Protein AF-A0A7G5GNB7-F1 (afdb_monomer)

Solvent-accessible surface area (backbone atoms only — not comparable to full-atom values): 7781 Å² total; per-residue (Å²): 138,50,74,68,58,51,49,54,51,51,52,57,51,34,59,68,69,65,61,59,78,88,62,59,62,40,74,75,47,74,80,35,82,58,42,38,18,40,43,72,51,97,87,60,39,37,33,48,35,26,25,42,90,90,37,79,78,44,77,47,75,43,75,50,64,67,60,56,50,48,56,53,48,50,57,40,29,46,55,52,13,51,52,51,27,67,78,64,63,56,88,58,42,38,63,60,61,53,22,51,56,44,24,29,50,50,35,34,66,67,36,58,67,52,16,55,52,46,48,53,54,53,50,57,48,36,75,79,54,59,84,64,55,61,79,80,84,125

Organism: NCBI:txid2710596

pLDDT: mean 96.12, std 8.52, range [42.66, 98.88]

Structure (mmCIF, N/CA/C/O backbone):
data_AF-A0A7G5GNB7-F1
#
_entry.id   AF-A0A7G5GNB7-F1
#
loop_
_atom_site.group_PDB
_atom_site.id
_atom_site.type_symbol
_atom_site.label_atom_id
_atom_site.label_alt_id
_atom_site.label_comp_id
_atom_site.label_asym_id
_atom_site.label_entity_id
_atom_site.label_seq_id
_atom_site.pdbx_PDB_ins_code
_atom_site.Cartn_x
_atom_site.Cartn_y
_atom_site.Cartn_z
_atom_site.occupancy
_atom_site.B_iso_or_equiv
_atom_site.auth_seq_id
_atom_site.auth_comp_id
_atom_site.auth_asym_id
_atom_site.auth_atom_id
_atom_site.pdbx_PDB_model_num
ATOM 1 N N . MET A 1 1 ? -17.192 6.214 12.623 1.00 84.94 1 MET A N 1
ATOM 2 C CA . MET A 1 1 ? -16.584 5.230 11.701 1.00 84.94 1 MET A CA 1
ATOM 3 C C . MET A 1 1 ? -16.467 3.898 12.430 1.00 84.94 1 MET A C 1
ATOM 5 O O . MET A 1 1 ? -16.322 3.924 13.645 1.00 84.94 1 MET A O 1
ATOM 9 N N . THR A 1 2 ? -16.545 2.763 11.737 1.00 95.25 2 THR A N 1
ATOM 10 C CA . THR A 1 2 ? -16.317 1.422 12.314 1.00 95.25 2 THR A CA 1
ATOM 11 C C . THR A 1 2 ? -15.349 0.641 11.426 1.00 95.25 2 THR A C 1
ATOM 13 O O . THR A 1 2 ? -15.218 0.970 10.249 1.00 95.25 2 THR A O 1
ATOM 16 N N . LEU A 1 3 ? -14.711 -0.417 11.945 1.00 95.94 3 LEU A N 1
ATOM 17 C CA . LEU A 1 3 ? -13.878 -1.306 11.118 1.00 95.94 3 LEU A CA 1
ATOM 18 C C . LEU A 1 3 ? -14.663 -1.907 9.940 1.00 95.94 3 LEU A C 1
ATOM 20 O O . LEU A 1 3 ? -14.121 -2.042 8.850 1.00 95.94 3 LEU A O 1
ATOM 24 N N . SER A 1 4 ? -15.955 -2.200 10.129 1.00 97.19 4 SER A N 1
ATOM 25 C CA . SER A 1 4 ? -16.824 -2.681 9.047 1.00 97.19 4 SER A CA 1
ATOM 26 C C . SER A 1 4 ? -17.017 -1.639 7.944 1.00 97.19 4 SER A C 1
ATOM 28 O O . SER A 1 4 ? -16.990 -1.997 6.773 1.00 97.19 4 SER A O 1
ATOM 30 N N . ALA A 1 5 ? -17.191 -0.363 8.303 1.00 96.75 5 ALA A N 1
ATOM 31 C CA . ALA A 1 5 ? -17.335 0.713 7.321 1.00 96.75 5 ALA A CA 1
ATOM 32 C C . ALA A 1 5 ? -16.029 0.952 6.544 1.00 96.75 5 ALA A C 1
ATOM 34 O O . ALA A 1 5 ? -16.056 1.158 5.335 1.00 96.75 5 ALA A O 1
ATOM 35 N N . ILE A 1 6 ? -14.879 0.862 7.224 1.00 97.19 6 ILE A N 1
ATOM 36 C CA . ILE A 1 6 ? -13.558 0.938 6.580 1.00 97.19 6 ILE A CA 1
ATOM 37 C C . ILE A 1 6 ? -13.390 -0.220 5.591 1.00 97.19 6 ILE A C 1
ATOM 39 O O . ILE A 1 6 ? -12.985 -0.002 4.452 1.00 97.19 6 ILE A O 1
ATOM 43 N N . LYS A 1 7 ? -13.748 -1.442 6.005 1.00 98.19 7 LYS A N 1
ATOM 44 C CA . LYS A 1 7 ? -13.701 -2.629 5.148 1.00 98.19 7 LYS A CA 1
ATOM 45 C C . LYS A 1 7 ? -14.530 -2.451 3.873 1.00 98.19 7 LYS A C 1
ATOM 47 O O . LYS A 1 7 ? -14.011 -2.680 2.788 1.00 98.19 7 LYS A O 1
ATOM 52 N N . GLU A 1 8 ? -15.782 -2.017 3.996 1.00 98.19 8 GLU A N 1
ATOM 53 C CA . GLU A 1 8 ? -16.679 -1.810 2.850 1.00 98.19 8 GLU A CA 1
ATOM 54 C C . GLU A 1 8 ? -16.118 -0.776 1.859 1.00 98.19 8 GLU A C 1
ATOM 56 O O . GLU A 1 8 ? -16.179 -0.956 0.639 1.00 98.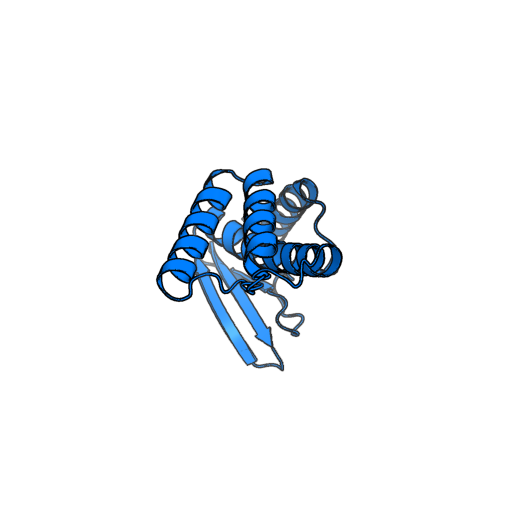19 8 GLU A O 1
ATOM 61 N N . GLN A 1 9 ? -15.496 0.285 2.376 1.00 98.06 9 GLN A N 1
ATOM 62 C CA . GLN A 1 9 ? -14.844 1.289 1.545 1.00 98.06 9 GLN A CA 1
ATOM 63 C C . GLN A 1 9 ? -13.611 0.734 0.821 1.00 98.06 9 GLN A C 1
ATOM 65 O O . GLN A 1 9 ? -13.439 0.984 -0.372 1.00 98.06 9 GLN A O 1
ATOM 70 N N . ILE A 1 10 ? -12.775 -0.049 1.506 1.00 98.50 10 ILE A N 1
ATOM 71 C CA . ILE A 1 10 ? -11.616 -0.715 0.897 1.00 98.50 10 ILE A CA 1
ATOM 72 C C . ILE A 1 10 ? -12.066 -1.709 -0.180 1.00 98.50 10 ILE A C 1
ATOM 74 O O . ILE A 1 10 ? -11.479 -1.754 -1.258 1.00 98.50 10 ILE A O 1
ATOM 78 N N . GLU A 1 11 ? -13.120 -2.486 0.060 1.00 98.31 11 GLU A N 1
ATOM 79 C CA . GLU A 1 11 ? -13.661 -3.418 -0.936 1.00 98.31 11 GLU A CA 1
ATOM 80 C C . GLU A 1 11 ? -14.201 -2.670 -2.164 1.00 98.31 11 GLU A C 1
ATOM 82 O O . GLU A 1 11 ? -13.886 -3.044 -3.295 1.00 98.31 11 GLU A O 1
ATOM 87 N N . THR A 1 12 ? -14.913 -1.557 -1.951 1.00 98.50 12 THR A N 1
ATOM 88 C CA . THR A 1 12 ? -15.420 -0.690 -3.028 1.00 98.50 12 THR A CA 1
ATOM 89 C C . THR A 1 12 ? -14.289 -0.156 -3.906 1.00 98.50 12 THR A C 1
ATOM 91 O O . THR A 1 12 ? -14.332 -0.297 -5.129 1.00 98.50 12 THR A O 1
ATOM 94 N N . LEU A 1 13 ? -13.252 0.426 -3.298 1.00 98.69 13 LEU A N 1
ATOM 95 C CA . LEU A 1 13 ? -12.109 0.970 -4.035 1.00 98.69 13 LEU A CA 1
ATOM 96 C C . LEU A 1 13 ? -11.275 -0.144 -4.687 1.00 98.69 13 LEU A C 1
ATOM 98 O O . LEU A 1 13 ? -10.838 -0.002 -5.826 1.00 98.69 13 LEU A O 1
ATOM 102 N N . GLY A 1 14 ? -11.112 -1.288 -4.018 1.00 98.69 14 GLY A N 1
ATOM 103 C CA . GLY A 1 14 ? -10.387 -2.432 -4.568 1.00 98.69 14 GLY A CA 1
ATOM 104 C C . GLY A 1 14 ? -11.080 -3.064 -5.778 1.00 98.69 14 GLY A C 1
ATOM 105 O O . GLY A 1 14 ? -10.405 -3.546 -6.689 1.00 98.69 14 GLY A O 1
ATOM 106 N N . GLY A 1 15 ? -12.411 -2.977 -5.855 1.00 98.62 15 GLY A N 1
ATOM 107 C CA . GLY A 1 15 ? -13.172 -3.366 -7.043 1.00 98.62 15 GLY A CA 1
ATOM 108 C C . GLY A 1 15 ? -12.779 -2.580 -8.301 1.00 98.62 15 GLY A C 1
ATOM 109 O O . GLY A 1 15 ? -12.789 -3.140 -9.394 1.00 98.62 15 GLY A O 1
ATOM 110 N N . LEU A 1 16 ? -12.339 -1.322 -8.166 1.00 98.50 16 LEU A N 1
ATOM 111 C CA . LEU A 1 16 ? -11.931 -0.481 -9.303 1.00 98.50 16 LEU A CA 1
ATOM 112 C C . LEU A 1 16 ? -10.680 -1.001 -10.018 1.00 98.50 16 LEU A C 1
ATOM 114 O O . LEU A 1 16 ? -10.476 -0.699 -11.198 1.00 98.50 16 LEU A O 1
ATOM 118 N N . ILE A 1 17 ? -9.848 -1.776 -9.320 1.00 98.31 17 ILE A N 1
ATOM 119 C CA . ILE A 1 17 ? -8.597 -2.337 -9.847 1.00 98.31 17 ILE A CA 1
ATOM 120 C C . ILE A 1 17 ? -8.565 -3.869 -9.814 1.00 98.31 17 ILE A C 1
ATOM 122 O O . ILE A 1 17 ? -7.546 -4.454 -10.162 1.00 98.31 17 ILE A O 1
ATOM 126 N N . ASN A 1 18 ? -9.681 -4.519 -9.467 1.00 98.25 18 ASN A N 1
ATOM 127 C CA . ASN A 1 18 ? -9.803 -5.974 -9.343 1.00 98.25 18 ASN A CA 1
ATOM 128 C C . ASN A 1 18 ? -8.782 -6.585 -8.365 1.00 98.25 18 ASN A C 1
ATOM 130 O O . ASN A 1 18 ? -8.072 -7.531 -8.712 1.00 98.25 18 ASN A O 1
ATOM 134 N N . VAL A 1 19 ? -8.696 -6.040 -7.145 1.00 98.56 19 VAL A N 1
ATOM 135 C CA . VAL A 1 19 ? -7.787 -6.551 -6.105 1.00 98.56 19 VAL A CA 1
ATOM 136 C C . VAL A 1 19 ? -8.044 -8.043 -5.831 1.00 98.56 19 VAL A C 1
ATOM 138 O O . VAL A 1 19 ? -9.170 -8.426 -5.500 1.00 98.56 19 VAL A O 1
ATOM 141 N N . PRO A 1 20 ? -7.013 -8.905 -5.908 1.00 98.06 20 PRO A N 1
ATOM 142 C CA . PRO A 1 20 ? -7.104 -10.284 -5.445 1.00 98.06 20 PRO A CA 1
ATOM 143 C C . PRO A 1 20 ? -7.457 -10.367 -3.955 1.00 98.06 20 PRO A C 1
ATOM 145 O O . PRO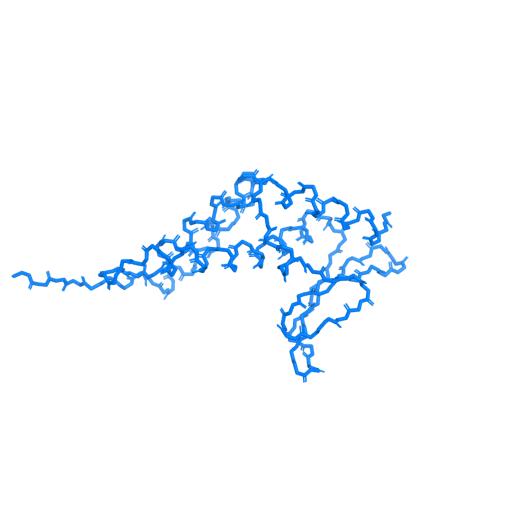 A 1 20 ? -6.813 -9.729 -3.125 1.00 98.06 20 PRO A O 1
ATOM 148 N N . HIS A 1 21 ? -8.415 -11.227 -3.595 1.00 96.75 21 HIS A N 1
ATOM 149 C CA . HIS A 1 21 ? -8.943 -11.295 -2.224 1.00 96.75 21 HIS A CA 1
ATOM 150 C C . HIS A 1 21 ? -7.885 -11.483 -1.123 1.00 96.75 21 HIS A C 1
ATOM 152 O O . HIS A 1 21 ? -8.050 -10.963 -0.025 1.00 96.75 21 HIS A O 1
ATOM 158 N N . HIS A 1 22 ? -6.804 -12.212 -1.406 1.00 96.69 22 HIS A N 1
ATOM 159 C CA . HIS A 1 22 ? -5.742 -12.498 -0.438 1.00 96.69 22 HIS A CA 1
ATOM 160 C C . HIS A 1 22 ? -4.818 -11.302 -0.147 1.00 96.69 22 HIS A C 1
ATOM 162 O O . HIS A 1 22 ? -3.978 -11.410 0.739 1.00 96.69 22 HIS A O 1
ATOM 168 N N . LEU A 1 23 ? -4.942 -10.195 -0.889 1.00 98.06 23 LEU A N 1
ATOM 169 C CA . LEU A 1 23 ? -4.165 -8.972 -0.658 1.00 98.06 23 LEU A CA 1
ATOM 170 C C . LEU A 1 23 ? -4.887 -7.965 0.244 1.00 98.06 23 LEU A C 1
ATOM 172 O O . LEU A 1 23 ? -4.268 -7.002 0.689 1.00 98.06 23 LEU A O 1
ATOM 176 N N . TYR A 1 24 ? -6.180 -8.155 0.520 1.00 98.44 24 TYR A N 1
ATOM 177 C CA . TYR A 1 24 ? -6.887 -7.275 1.445 1.00 98.44 24 TYR A CA 1
ATOM 178 C C . TYR A 1 24 ? -6.358 -7.434 2.875 1.00 98.44 24 TYR A C 1
ATOM 180 O O . TYR A 1 24 ? -6.063 -8.557 3.294 1.00 98.44 24 TYR A O 1
ATOM 188 N N . PRO A 1 25 ? -6.288 -6.336 3.650 1.00 98.19 25 PRO A N 1
ATOM 189 C CA . PRO A 1 25 ? -5.875 -6.415 5.037 1.00 98.19 25 PRO A CA 1
ATOM 190 C C . PRO A 1 25 ? -6.916 -7.153 5.882 1.00 98.19 25 PRO A C 1
ATOM 192 O O . PRO A 1 25 ? -8.084 -7.309 5.509 1.00 98.19 25 PRO A O 1
ATOM 195 N N . THR A 1 26 ? -6.489 -7.558 7.070 1.00 98.38 26 THR A N 1
ATOM 196 C CA . THR A 1 26 ? -7.390 -8.037 8.125 1.00 98.38 26 THR A CA 1
ATOM 197 C C . THR A 1 26 ? -7.817 -6.889 9.043 1.00 98.38 26 THR A C 1
ATOM 199 O O . THR A 1 26 ? -7.285 -5.783 8.966 1.00 98.38 26 THR A O 1
ATOM 202 N N . TYR A 1 27 ? -8.831 -7.104 9.884 1.00 98.06 27 TYR A N 1
ATOM 203 C CA . TYR A 1 27 ? -9.442 -6.036 10.685 1.00 98.06 27 TYR A CA 1
ATOM 204 C C . TYR A 1 27 ? -9.554 -6.477 12.143 1.00 98.06 27 TYR A C 1
ATOM 206 O O . TYR A 1 27 ? -10.272 -7.427 12.451 1.00 98.06 27 TYR A O 1
ATOM 214 N N . GLY A 1 28 ? -8.852 -5.782 13.037 1.00 96.69 28 GLY A N 1
ATOM 215 C CA . GLY A 1 28 ? -8.846 -6.046 14.480 1.00 96.69 28 GLY A CA 1
ATOM 216 C C . GLY A 1 28 ? -8.017 -7.254 14.933 1.00 96.69 28 GLY A C 1
ATOM 217 O O . GLY A 1 28 ? -7.989 -7.543 16.125 1.00 96.69 28 GLY A O 1
ATOM 218 N N . TYR A 1 29 ? -7.349 -7.958 14.019 1.00 96.88 29 TYR A N 1
ATOM 219 C CA . TYR A 1 29 ? -6.421 -9.044 14.335 1.00 96.88 29 TYR A CA 1
ATOM 220 C C . TYR A 1 29 ? -5.372 -9.171 13.234 1.00 96.88 29 TYR A C 1
ATOM 222 O O . TYR A 1 29 ? -5.669 -8.863 12.085 1.00 96.88 29 TYR A O 1
ATOM 230 N N . SER A 1 30 ? -4.182 -9.663 13.577 1.00 97.12 30 SER A N 1
ATOM 231 C CA . SER A 1 30 ? -3.129 -9.951 12.603 1.00 97.12 30 SER A CA 1
ATOM 232 C C . SER A 1 30 ? -3.279 -11.354 12.012 1.00 97.12 30 SER A C 1
ATOM 234 O O . SER A 1 30 ? -3.507 -12.316 12.749 1.00 97.12 30 SER A O 1
ATOM 236 N N . ALA A 1 31 ? -3.100 -11.481 10.696 1.00 96.94 31 ALA A N 1
ATOM 237 C CA . ALA A 1 31 ? -2.917 -12.770 10.024 1.00 96.94 31 ALA A CA 1
ATOM 238 C C . ALA A 1 31 ? -1.444 -13.223 9.962 1.00 96.94 31 ALA A C 1
ATOM 240 O O . ALA A 1 31 ? -1.172 -14.299 9.429 1.00 96.94 31 ALA A O 1
ATOM 241 N N . ASP A 1 32 ? -0.517 -12.426 10.510 1.00 95.25 32 ASP A N 1
ATOM 242 C CA . ASP A 1 32 ? 0.931 -12.575 10.319 1.00 95.25 32 ASP A CA 1
ATOM 243 C C . ASP A 1 32 ? 1.306 -12.552 8.809 1.00 95.25 32 ASP A C 1
ATOM 245 O O . ASP A 1 32 ? 0.530 -12.102 7.961 1.00 95.25 32 ASP A O 1
ATOM 249 N N . GLY A 1 33 ? 2.514 -12.981 8.443 1.00 95.19 33 GLY A N 1
ATOM 250 C CA . GLY A 1 33 ? 2.963 -13.100 7.054 1.00 95.19 33 GLY A CA 1
ATOM 251 C C . GLY A 1 33 ? 3.148 -11.764 6.338 1.00 95.19 33 GLY A C 1
ATOM 252 O O . GLY A 1 33 ? 3.026 -11.718 5.116 1.00 95.19 33 GLY A O 1
ATOM 253 N N . ALA A 1 34 ? 3.401 -10.689 7.089 1.00 95.38 34 ALA A N 1
ATOM 254 C CA . ALA A 1 34 ? 3.485 -9.318 6.594 1.00 95.38 34 ALA A CA 1
ATOM 255 C C . ALA A 1 34 ? 2.205 -8.817 5.888 1.00 95.38 34 ALA A C 1
ATOM 257 O O . ALA A 1 34 ? 2.238 -7.786 5.213 1.00 95.38 34 ALA A O 1
ATOM 258 N N . LEU A 1 35 ? 1.063 -9.498 6.065 1.00 97.12 35 LEU A N 1
ATOM 259 C CA . LEU A 1 35 ? -0.230 -8.976 5.635 1.00 97.12 35 LEU A CA 1
ATOM 260 C C . LEU A 1 35 ? -0.691 -7.915 6.645 1.00 97.12 35 LEU A C 1
ATOM 262 O O . LEU A 1 35 ? -0.806 -8.233 7.834 1.00 97.12 35 LEU A O 1
ATOM 266 N N . PRO A 1 36 ? -0.982 -6.674 6.215 1.00 97.94 36 PRO A N 1
ATOM 267 C CA . PRO A 1 36 ? -1.395 -5.643 7.149 1.00 97.94 36 PRO A CA 1
ATOM 268 C C . PRO A 1 36 ? -2.720 -5.976 7.833 1.00 97.94 36 PRO A C 1
ATOM 270 O O . PRO A 1 36 ? -3.625 -6.579 7.242 1.00 97.94 36 PRO A O 1
ATOM 273 N N . HIS A 1 37 ? -2.874 -5.500 9.063 1.00 98.56 37 HIS A N 1
ATOM 274 C CA . HIS A 1 37 ? -4.163 -5.439 9.733 1.00 98.56 37 HIS A CA 1
ATOM 275 C C . HIS A 1 37 ? -4.492 -4.025 10.192 1.00 98.56 37 HIS A C 1
ATOM 277 O O . HIS A 1 37 ? -3.608 -3.219 10.488 1.00 98.56 37 HIS A O 1
ATOM 283 N N . ILE A 1 38 ? -5.790 -3.724 10.211 1.00 98.62 38 ILE A N 1
ATOM 284 C CA . ILE A 1 38 ? -6.314 -2.404 10.552 1.00 98.62 38 ILE A CA 1
ATOM 285 C C . ILE A 1 38 ? -6.946 -2.445 11.935 1.00 98.62 38 ILE A C 1
ATOM 287 O O . ILE A 1 38 ? -7.836 -3.258 12.203 1.00 98.62 38 ILE A O 1
ATOM 291 N N . GLU A 1 39 ? -6.521 -1.529 12.796 1.00 98.38 39 GLU A N 1
ATOM 292 C CA . GLU A 1 39 ? -7.121 -1.293 14.107 1.00 98.38 39 GLU A CA 1
ATOM 293 C C . GLU A 1 39 ? -7.757 0.105 14.139 1.00 98.38 39 GLU A C 1
ATOM 295 O O . GLU A 1 39 ? -7.337 1.025 13.435 1.00 98.38 39 GLU A O 1
ATOM 300 N N . LEU A 1 40 ? -8.795 0.263 14.957 1.00 97.81 40 LEU A N 1
ATOM 301 C CA . LEU A 1 40 ? -9.447 1.541 15.223 1.00 97.81 40 LEU A CA 1
ATOM 302 C C . LEU A 1 40 ? -9.612 1.661 16.732 1.00 97.81 40 LEU A C 1
ATOM 304 O O . LEU A 1 40 ? -10.324 0.855 17.335 1.00 97.81 40 LEU A O 1
ATOM 308 N N . ASP A 1 41 ? -8.950 2.641 17.334 1.00 95.81 41 ASP A N 1
ATOM 309 C CA . ASP A 1 41 ? -9.049 2.852 18.775 1.00 95.81 41 ASP A CA 1
ATOM 310 C C . ASP A 1 41 ? -10.241 3.742 19.166 1.00 95.81 41 ASP A C 1
ATOM 312 O O . ASP A 1 41 ? -10.929 4.338 18.330 1.00 95.81 41 ASP A O 1
ATOM 316 N N . GLY A 1 42 ? -10.495 3.838 20.474 1.00 94.19 42 GLY A N 1
ATOM 317 C CA . GLY A 1 42 ? -11.613 4.610 21.025 1.00 94.19 42 GLY A CA 1
ATOM 318 C C . GLY A 1 42 ? -11.517 6.126 20.813 1.00 94.19 42 GLY A C 1
ATOM 319 O O . GLY A 1 42 ? -12.512 6.818 21.013 1.00 94.19 42 GLY A O 1
ATOM 320 N N . SER A 1 43 ? -10.354 6.645 20.402 1.00 95.12 43 SER A N 1
ATOM 321 C CA . SER A 1 43 ? -10.169 8.059 20.050 1.00 95.12 43 SER A CA 1
ATOM 322 C C . SER A 1 43 ? -10.529 8.361 18.592 1.00 95.12 43 SER A C 1
ATOM 324 O O . SER A 1 43 ? -10.604 9.526 18.207 1.00 95.12 43 SER A O 1
ATOM 326 N N . GLY A 1 44 ? -10.780 7.322 17.787 1.00 95.44 44 GLY A N 1
ATOM 327 C CA . GLY A 1 44 ? -10.998 7.448 16.351 1.00 95.44 44 GLY A CA 1
ATOM 328 C C . GLY A 1 44 ? -9.706 7.444 15.532 1.00 95.44 44 GLY A C 1
ATOM 329 O O . GLY A 1 44 ? -9.747 7.821 14.363 1.00 95.44 44 GLY A O 1
ATOM 330 N N . THR A 1 45 ? -8.578 7.029 16.117 1.00 98.31 45 THR A N 1
ATOM 331 C CA . THR A 1 45 ? -7.308 6.894 15.395 1.00 98.31 45 THR A CA 1
ATOM 332 C C . THR A 1 45 ? -7.246 5.534 14.707 1.00 98.31 45 THR A C 1
ATOM 334 O O . THR A 1 45 ? -7.501 4.493 15.320 1.00 98.31 45 THR A O 1
ATOM 337 N N . PHE A 1 46 ? -6.907 5.551 13.421 1.00 98.56 46 PHE A N 1
ATOM 338 C CA . PHE A 1 46 ? -6.645 4.361 12.627 1.00 98.56 46 PHE A CA 1
ATOM 339 C C . PHE A 1 46 ? -5.204 3.915 12.822 1.00 98.56 46 PHE A C 1
ATOM 341 O O . PHE A 1 46 ? -4.297 4.748 12.779 1.00 98.56 46 PHE A O 1
ATOM 348 N N . HIS A 1 47 ? -4.991 2.609 12.955 1.00 98.62 47 HIS A N 1
ATOM 349 C CA . HIS A 1 47 ? -3.660 2.012 12.969 1.00 98.62 47 HIS A CA 1
ATOM 350 C C . HIS A 1 47 ? -3.529 1.032 11.808 1.00 98.62 47 HIS A C 1
ATOM 352 O O . HIS A 1 47 ? -4.336 0.113 11.673 1.00 98.62 47 HIS A O 1
ATOM 358 N N . PHE A 1 48 ? -2.511 1.242 10.982 1.00 98.75 48 PHE A N 1
ATOM 359 C CA . PHE A 1 48 ? -2.029 0.292 9.988 1.00 98.75 48 PHE A CA 1
ATOM 360 C C . PHE A 1 48 ? -0.844 -0.445 10.601 1.00 98.75 48 PHE A C 1
ATOM 362 O O . PHE A 1 48 ? 0.137 0.194 10.992 1.00 98.75 48 PHE A O 1
ATOM 369 N N . VAL A 1 49 ? -0.949 -1.765 10.724 1.00 98.69 49 VAL A N 1
ATOM 370 C CA . VAL A 1 49 ? 0.033 -2.578 11.444 1.00 98.69 49 VAL A CA 1
ATOM 371 C C . VAL A 1 49 ? 0.464 -3.749 10.574 1.00 98.69 49 VAL A C 1
ATOM 373 O O . VAL A 1 49 ? -0.375 -4.424 9.983 1.00 98.69 49 VAL A O 1
ATOM 376 N N . VAL A 1 50 ? 1.770 -4.002 10.508 1.00 98.38 50 VAL A N 1
ATOM 377 C CA . VAL A 1 50 ? 2.358 -5.134 9.783 1.00 98.38 50 VAL A CA 1
ATOM 378 C C . VAL A 1 50 ? 3.098 -6.016 10.774 1.00 98.38 50 VAL A C 1
ATOM 380 O O . VAL A 1 50 ? 3.964 -5.545 11.511 1.00 98.38 50 VAL A O 1
ATOM 383 N N . VAL A 1 51 ? 2.769 -7.306 10.776 1.00 97.69 51 VAL A N 1
ATOM 384 C CA . VAL A 1 51 ? 3.396 -8.313 11.639 1.00 97.69 51 VAL A CA 1
ATOM 385 C C . VAL A 1 51 ? 3.982 -9.420 10.774 1.00 97.69 51 VAL A C 1
ATOM 387 O O . VAL A 1 51 ? 3.307 -9.936 9.883 1.00 97.69 51 VAL A O 1
ATOM 390 N N . GLU A 1 52 ? 5.221 -9.810 11.060 1.00 96.69 52 GLU A N 1
ATOM 391 C CA . GLU A 1 52 ? 5.860 -10.976 10.457 1.00 96.69 52 GLU A CA 1
ATOM 392 C C . GLU A 1 52 ? 6.566 -11.814 11.529 1.00 96.69 52 GLU A C 1
ATOM 394 O O . GLU A 1 52 ? 7.360 -11.311 12.325 1.00 96.69 52 GLU A O 1
ATOM 399 N N . ARG A 1 53 ? 6.284 -13.119 11.548 1.00 96.75 53 ARG A N 1
ATOM 400 C CA . ARG A 1 53 ? 6.822 -14.108 12.494 1.00 96.75 53 ARG A CA 1
ATOM 401 C C . ARG A 1 53 ? 6.616 -13.677 13.949 1.00 96.75 53 ARG A C 1
ATOM 403 O O . ARG A 1 53 ? 7.526 -13.780 14.774 1.00 96.75 53 ARG A O 1
ATOM 410 N N . GLY A 1 54 ? 5.418 -13.179 14.251 1.00 95.94 54 GLY A N 1
ATOM 411 C CA . GLY A 1 54 ? 5.031 -12.678 15.568 1.00 95.94 54 GLY A CA 1
ATOM 412 C C . GLY A 1 54 ? 5.683 -11.355 15.985 1.00 95.94 54 GLY A C 1
ATOM 413 O O . GLY A 1 54 ? 5.521 -10.958 17.137 1.00 95.94 54 GLY A O 1
ATOM 414 N N . GLN A 1 55 ? 6.417 -10.677 15.096 1.00 97.38 55 GLN A N 1
ATOM 415 C CA . GLN A 1 55 ? 7.040 -9.382 15.377 1.00 97.38 55 GLN A CA 1
ATOM 416 C C . GLN A 1 55 ? 6.349 -8.270 14.594 1.00 97.38 55 GLN A C 1
ATOM 418 O O . GLN A 1 55 ? 6.174 -8.375 13.383 1.00 97.38 55 GLN A O 1
ATOM 423 N N . GLU A 1 56 ? 5.972 -7.195 15.285 1.00 97.94 56 GLU A N 1
ATOM 424 C CA . GLU A 1 56 ? 5.495 -5.971 14.642 1.00 97.94 56 GLU A CA 1
ATOM 425 C C . GLU A 1 56 ? 6.663 -5.321 13.887 1.00 97.94 56 GLU A C 1
ATOM 427 O O . GLU A 1 56 ? 7.638 -4.881 14.498 1.00 97.94 56 GLU A O 1
ATOM 432 N N . LEU A 1 57 ? 6.576 -5.310 12.557 1.00 97.69 57 LEU A N 1
ATOM 433 C CA . LEU A 1 57 ? 7.566 -4.694 11.674 1.00 97.69 57 LEU A CA 1
ATOM 434 C C . LEU A 1 57 ? 7.283 -3.209 11.459 1.00 97.69 57 LEU A C 1
ATOM 436 O O . LEU A 1 57 ? 8.204 -2.411 11.295 1.00 97.69 57 LEU A O 1
ATOM 440 N N . GLU A 1 58 ? 6.002 -2.847 11.438 1.00 97.94 58 GLU A N 1
ATOM 441 C CA . GLU A 1 58 ? 5.549 -1.499 11.134 1.00 97.94 58 GLU A CA 1
ATOM 442 C C . GLU A 1 58 ? 4.251 -1.193 11.876 1.00 97.94 58 GLU A C 1
ATOM 444 O O . GLU A 1 58 ? 3.329 -2.012 11.912 1.00 97.94 58 GLU A O 1
ATOM 449 N N . ARG A 1 59 ? 4.164 0.026 12.414 1.00 98.38 59 ARG A N 1
ATOM 450 C CA . ARG A 1 59 ? 2.919 0.629 12.881 1.00 98.38 59 ARG A CA 1
ATOM 451 C C . ARG A 1 59 ? 2.868 2.083 12.463 1.00 98.38 59 ARG A C 1
ATOM 453 O O . ARG A 1 59 ? 3.759 2.871 12.781 1.00 98.38 59 ARG A O 1
ATOM 460 N N . ARG A 1 60 ? 1.785 2.443 11.786 1.00 98.56 60 ARG A N 1
ATOM 461 C CA . ARG A 1 60 ? 1.469 3.816 11.393 1.00 98.56 60 ARG A CA 1
ATOM 462 C C . ARG A 1 60 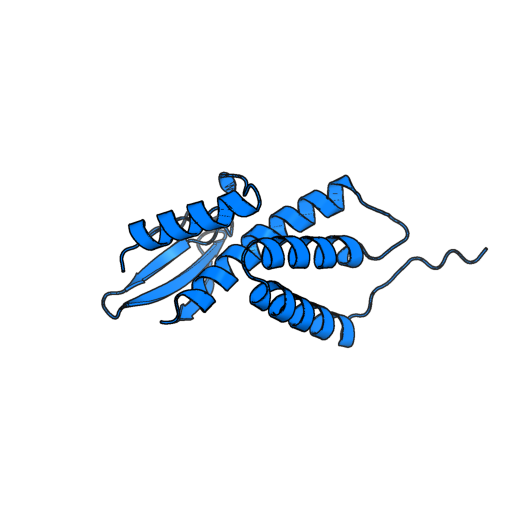? 0.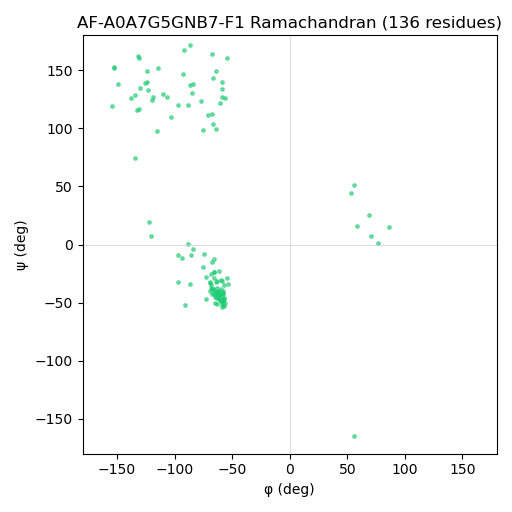101 4.180 11.930 1.00 98.56 60 ARG A C 1
ATOM 464 O O . ARG A 1 60 ? -0.815 3.365 11.884 1.00 98.56 60 ARG A O 1
ATOM 471 N N . ALA A 1 61 ? -0.030 5.406 12.420 1.00 98.44 61 ALA A N 1
ATOM 472 C CA . ALA A 1 61 ? -1.268 5.911 12.988 1.00 98.44 61 ALA A CA 1
ATOM 473 C C . ALA A 1 61 ? -1.677 7.218 12.310 1.00 98.44 61 ALA A C 1
ATOM 475 O O . ALA A 1 61 ? -0.832 8.071 12.038 1.00 98.44 61 ALA A O 1
ATOM 476 N N . THR A 1 62 ? -2.969 7.377 12.039 1.00 98.62 62 THR A N 1
ATOM 477 C CA . THR A 1 62 ? -3.542 8.605 11.473 1.00 98.62 62 THR A CA 1
ATOM 478 C C . THR A 1 62 ? -5.002 8.747 11.884 1.00 98.62 62 THR A C 1
ATOM 480 O O . THR A 1 62 ? -5.693 7.763 12.140 1.00 98.62 62 THR A O 1
ATOM 483 N N . THR A 1 63 ? -5.492 9.980 11.943 1.00 98.00 63 THR A N 1
ATOM 484 C CA . THR A 1 63 ? -6.927 10.279 12.061 1.00 98.00 63 THR A CA 1
ATOM 485 C C . THR A 1 63 ? -7.558 10.589 10.701 1.00 98.00 63 THR A C 1
ATOM 487 O O . THR A 1 63 ? -8.782 10.677 10.593 1.00 98.00 63 THR A O 1
ATOM 490 N N . ALA A 1 64 ? -6.747 10.738 9.649 1.00 98.19 64 ALA A N 1
ATOM 491 C CA . ALA A 1 64 ? -7.207 10.990 8.294 1.00 98.19 64 ALA A CA 1
ATOM 492 C C . ALA A 1 64 ? -7.472 9.667 7.569 1.00 98.19 64 ALA A C 1
ATOM 494 O O . ALA A 1 64 ? -6.586 8.837 7.383 1.00 98.19 64 ALA A O 1
ATOM 495 N N . LEU A 1 65 ? -8.716 9.480 7.131 1.00 97.94 65 LEU A N 1
ATOM 496 C CA . LEU A 1 65 ? -9.113 8.285 6.391 1.00 97.94 65 LEU A CA 1
ATOM 497 C C . LEU A 1 65 ? -8.366 8.157 5.052 1.00 97.94 65 LEU A C 1
ATOM 499 O O . LEU A 1 65 ? -8.015 7.046 4.674 1.00 97.94 65 LEU A O 1
ATOM 503 N N . ASP A 1 66 ? -8.111 9.268 4.352 1.00 98.56 66 ASP A N 1
ATOM 504 C CA . ASP A 1 66 ? -7.409 9.239 3.058 1.00 98.56 66 ASP A CA 1
ATOM 505 C C . ASP A 1 66 ? -5.984 8.685 3.196 1.00 98.56 66 ASP A C 1
ATOM 507 O O . ASP A 1 66 ? -5.588 7.830 2.410 1.00 98.56 66 ASP A O 1
ATOM 511 N N . ASP A 1 67 ? -5.268 9.069 4.259 1.00 98.62 67 ASP A N 1
ATOM 512 C CA . ASP A 1 67 ? -3.933 8.544 4.564 1.00 98.62 67 ASP A CA 1
ATOM 513 C C . ASP A 1 67 ? -3.964 7.029 4.793 1.00 98.62 67 ASP A C 1
ATOM 515 O O . ASP A 1 67 ? -3.164 6.297 4.214 1.00 98.62 67 ASP A O 1
ATOM 519 N N . LEU A 1 68 ? -4.908 6.544 5.613 1.00 98.75 68 LEU A N 1
ATOM 520 C CA . LEU A 1 68 ? -5.069 5.111 5.868 1.00 98.75 68 LEU A CA 1
ATOM 521 C C . LEU A 1 68 ? -5.313 4.351 4.561 1.00 98.75 68 LEU A C 1
ATOM 523 O O . LEU A 1 68 ? -4.685 3.321 4.314 1.00 98.75 68 LEU A O 1
ATOM 527 N N . LEU A 1 69 ? -6.243 4.843 3.740 1.00 98.81 69 LEU A N 1
ATOM 528 C CA . LEU A 1 69 ? -6.588 4.193 2.483 1.00 98.81 69 LEU A CA 1
ATOM 529 C C . LEU A 1 69 ? -5.400 4.208 1.516 1.00 98.81 69 LEU A C 1
ATOM 531 O O . LEU A 1 69 ? -5.126 3.178 0.904 1.00 9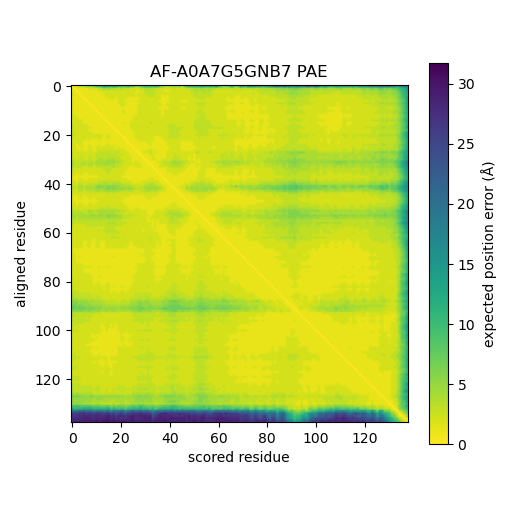8.81 69 LEU A O 1
ATOM 535 N N . TYR A 1 70 ? -4.654 5.314 1.436 1.00 98.88 70 TYR A N 1
ATOM 536 C CA . TYR A 1 70 ? -3.428 5.378 0.648 1.00 98.88 70 TYR A CA 1
ATOM 537 C C . TYR A 1 70 ? -2.423 4.311 1.093 1.00 98.88 70 TYR A C 1
ATOM 539 O O . TYR A 1 70 ? -1.927 3.581 0.245 1.00 98.88 70 TYR A O 1
ATOM 547 N N . TRP A 1 71 ? -2.169 4.138 2.396 1.00 98.81 71 TRP A N 1
ATOM 548 C CA . TRP A 1 71 ? -1.215 3.126 2.885 1.00 98.81 71 TRP A CA 1
ATOM 549 C C . TRP A 1 71 ? -1.645 1.698 2.539 1.00 98.81 71 TRP A C 1
ATOM 551 O O . TRP A 1 71 ? -0.824 0.875 2.142 1.00 98.81 71 TRP A O 1
ATOM 561 N N . ILE A 1 72 ? -2.941 1.406 2.645 1.00 98.81 72 ILE A N 1
ATOM 562 C CA . ILE A 1 72 ? -3.496 0.093 2.296 1.00 98.81 72 ILE A CA 1
ATOM 563 C C . ILE A 1 72 ? -3.338 -0.176 0.800 1.00 98.81 72 ILE A C 1
ATOM 565 O O . ILE A 1 72 ? -2.844 -1.235 0.403 1.00 98.81 72 ILE A O 1
ATOM 569 N N . PHE A 1 73 ? -3.746 0.778 -0.036 1.00 98.88 73 PHE A N 1
ATOM 570 C CA . PHE A 1 73 ? -3.673 0.607 -1.480 1.00 98.88 73 PHE A CA 1
ATOM 571 C C . PHE A 1 73 ? -2.250 0.677 -2.007 1.00 98.88 73 PHE A C 1
ATOM 573 O O . PHE A 1 73 ? -1.960 0.007 -2.990 1.00 98.88 73 PHE A O 1
ATOM 580 N N . ASP A 1 74 ? -1.345 1.385 -1.346 1.00 98.81 74 ASP A N 1
ATOM 581 C CA . ASP A 1 74 ? 0.073 1.349 -1.666 1.00 98.81 74 ASP A CA 1
ATOM 582 C C . ASP A 1 74 ? 0.621 -0.088 -1.594 1.00 98.81 74 ASP A C 1
ATOM 584 O O . ASP A 1 74 ? 1.118 -0.618 -2.589 1.00 98.81 74 ASP A O 1
ATOM 588 N N . THR A 1 75 ? 0.403 -0.780 -0.471 1.00 98.38 75 THR A N 1
ATOM 589 C CA . THR A 1 75 ? 0.837 -2.175 -0.284 1.00 98.38 75 THR A CA 1
ATOM 590 C C . THR A 1 75 ? 0.170 -3.144 -1.265 1.00 98.38 75 THR A C 1
ATOM 592 O O . THR A 1 75 ? 0.832 -4.014 -1.848 1.00 98.38 75 THR A O 1
ATOM 595 N N . ILE A 1 76 ? -1.142 -3.000 -1.479 1.00 98.75 76 ILE A N 1
ATOM 596 C CA . ILE A 1 76 ? -1.895 -3.847 -2.415 1.00 98.75 76 ILE A CA 1
ATOM 597 C C . ILE A 1 76 ? -1.380 -3.655 -3.845 1.00 98.75 76 ILE A C 1
ATOM 599 O O . ILE A 1 76 ? -1.064 -4.627 -4.536 1.00 98.75 76 ILE A O 1
ATOM 603 N N . THR A 1 77 ? -1.278 -2.403 -4.294 1.00 98.88 77 THR A N 1
ATOM 604 C CA . THR A 1 77 ? -0.880 -2.078 -5.668 1.00 98.88 77 THR A CA 1
ATOM 605 C C . THR A 1 77 ? 0.580 -2.412 -5.933 1.00 98.88 77 THR A C 1
ATOM 607 O O . THR A 1 77 ? 0.877 -2.859 -7.037 1.00 98.88 77 THR A O 1
ATOM 610 N N . PHE A 1 78 ? 1.468 -2.311 -4.938 1.00 98.81 78 PHE A N 1
ATOM 611 C CA . PHE A 1 78 ? 2.841 -2.806 -5.045 1.00 98.81 78 PHE A CA 1
ATOM 612 C C . PHE A 1 78 ? 2.870 -4.310 -5.343 1.00 98.81 78 PHE A C 1
ATOM 614 O O . PHE A 1 78 ? 3.519 -4.750 -6.290 1.00 98.81 78 PHE A O 1
ATOM 621 N N . SER A 1 79 ? 2.108 -5.108 -4.589 1.00 98.56 79 SER A N 1
ATOM 622 C CA . SER A 1 79 ? 2.033 -6.563 -4.787 1.00 98.56 79 SER A CA 1
ATOM 623 C C . SER A 1 79 ? 1.474 -6.930 -6.167 1.00 98.56 79 SER A C 1
ATOM 625 O O . SER A 1 79 ? 2.000 -7.813 -6.849 1.00 98.56 79 SER A O 1
ATOM 627 N N . MET A 1 80 ? 0.438 -6.217 -6.617 1.00 98.75 80 MET A N 1
ATOM 628 C CA . MET A 1 80 ? -0.129 -6.388 -7.958 1.00 98.75 80 MET A CA 1
ATOM 629 C C . MET A 1 80 ? 0.859 -5.982 -9.059 1.00 98.75 80 MET A C 1
ATOM 631 O O . MET A 1 80 ? 0.996 -6.694 -10.053 1.00 98.75 80 MET A O 1
ATOM 635 N N . ALA A 1 81 ? 1.576 -4.872 -8.878 1.00 98.81 81 ALA A N 1
ATOM 636 C CA . ALA A 1 81 ? 2.579 -4.390 -9.820 1.00 98.81 81 ALA A CA 1
ATOM 637 C C . ALA A 1 81 ? 3.786 -5.333 -9.915 1.00 98.81 81 ALA A C 1
ATOM 639 O O . ALA A 1 81 ? 4.259 -5.589 -11.017 1.00 98.81 81 ALA A O 1
ATOM 640 N N . CYS A 1 82 ? 4.234 -5.923 -8.801 1.00 98.62 82 CYS A N 1
ATOM 641 C CA . CYS A 1 82 ? 5.243 -6.984 -8.795 1.00 98.62 82 CYS A CA 1
ATOM 642 C C . CYS A 1 82 ? 4.807 -8.181 -9.643 1.00 98.62 82 CYS A C 1
ATOM 644 O O . CYS A 1 82 ? 5.586 -8.693 -10.446 1.00 98.62 82 CYS A O 1
ATOM 646 N N . ARG A 1 83 ? 3.555 -8.633 -9.487 1.00 98.56 83 ARG A N 1
ATOM 647 C CA . ARG A 1 83 ? 3.039 -9.747 -10.289 1.00 98.56 83 ARG A CA 1
ATOM 648 C C . ARG A 1 83 ? 2.997 -9.394 -11.775 1.00 98.56 83 ARG A C 1
ATOM 650 O O . ARG A 1 83 ? 3.437 -10.192 -12.596 1.00 98.56 83 ARG A O 1
ATOM 657 N N . PHE A 1 84 ? 2.508 -8.201 -12.101 1.00 98.62 84 PHE A N 1
ATOM 658 C CA . PHE A 1 84 ? 2.461 -7.721 -13.476 1.00 98.62 84 PHE A CA 1
ATOM 659 C C . PHE A 1 84 ? 3.860 -7.601 -14.090 1.00 98.62 84 PHE A C 1
ATOM 661 O O . PHE A 1 84 ? 4.063 -8.034 -15.221 1.00 98.62 84 PHE A O 1
ATOM 668 N N . GLU A 1 85 ? 4.831 -7.060 -13.350 1.00 98.56 85 GLU A N 1
ATOM 669 C CA . GLU A 1 85 ? 6.226 -6.989 -13.784 1.00 98.56 85 GLU A CA 1
ATOM 670 C C . GLU A 1 85 ? 6.777 -8.380 -14.082 1.00 98.56 85 GLU A C 1
ATOM 672 O O . GLU A 1 85 ? 7.321 -8.579 -15.160 1.00 98.56 85 GLU A O 1
ATOM 677 N N . LEU A 1 86 ? 6.582 -9.351 -13.185 1.00 98.06 86 LEU A N 1
ATOM 678 C CA . LEU A 1 86 ? 7.043 -10.725 -13.389 1.00 98.06 86 LEU A CA 1
ATOM 679 C C . LEU A 1 86 ? 6.468 -11.349 -14.666 1.00 98.06 86 LEU A C 1
ATOM 681 O O . LEU A 1 86 ? 7.193 -12.018 -15.400 1.00 98.06 86 LEU A O 1
ATOM 685 N N . ASP A 1 87 ? 5.183 -11.116 -14.935 1.00 98.19 87 ASP A N 1
ATOM 686 C CA . ASP A 1 87 ? 4.494 -11.656 -16.109 1.00 98.19 87 ASP A CA 1
ATOM 687 C C . ASP A 1 87 ? 4.875 -10.921 -17.417 1.00 98.19 87 ASP A C 1
ATOM 689 O O . ASP A 1 87 ? 4.696 -11.473 -18.501 1.00 98.19 87 ASP A O 1
ATOM 693 N N . ASN A 1 88 ? 5.430 -9.703 -17.335 1.00 97.69 88 ASN A N 1
ATOM 694 C CA . ASN A 1 88 ? 5.782 -8.848 -18.483 1.00 97.69 88 ASN A CA 1
ATOM 695 C C . ASN A 1 88 ? 7.271 -8.462 -18.512 1.00 97.69 88 ASN A C 1
ATOM 697 O O . ASN A 1 88 ? 7.655 -7.469 -19.138 1.00 97.69 88 ASN A O 1
ATOM 701 N N . ARG A 1 89 ? 8.114 -9.218 -17.805 1.00 96.19 89 ARG A N 1
ATOM 702 C CA . ARG A 1 89 ? 9.500 -8.845 -17.532 1.00 96.19 89 ARG A CA 1
ATOM 703 C C . ARG A 1 89 ? 10.289 -8.635 -18.819 1.00 96.19 89 ARG A C 1
ATOM 705 O O . ARG A 1 89 ? 10.407 -9.532 -19.652 1.00 96.19 89 ARG A O 1
ATOM 712 N N . ASN A 1 90 ? 10.924 -7.471 -18.922 1.00 94.69 90 ASN A N 1
ATOM 713 C CA . ASN A 1 90 ? 11.982 -7.227 -19.893 1.00 94.69 90 ASN A CA 1
ATOM 714 C C . ASN A 1 90 ? 13.336 -7.274 -19.176 1.00 94.69 90 ASN A C 1
ATOM 716 O O . ASN A 1 90 ? 13.666 -6.375 -18.408 1.00 94.69 90 ASN A O 1
ATOM 720 N N . HIS A 1 91 ? 14.116 -8.317 -19.451 1.00 93.06 91 HIS A N 1
ATOM 721 C CA . HIS A 1 91 ? 15.413 -8.548 -18.814 1.00 93.06 91 HIS A CA 1
ATOM 722 C C . HIS A 1 91 ? 16.493 -7.523 -19.187 1.00 93.06 91 HIS A C 1
ATOM 724 O O . HIS A 1 91 ? 17.494 -7.450 -18.488 1.00 93.06 91 HIS A O 1
ATOM 730 N N . SER A 1 92 ? 16.302 -6.724 -20.243 1.00 93.94 92 SER A N 1
ATOM 731 C CA . SER A 1 92 ? 17.277 -5.705 -20.651 1.00 93.94 92 SER A CA 1
ATOM 732 C C . SER A 1 92 ? 17.135 -4.377 -19.898 1.00 93.94 92 SER A C 1
ATOM 734 O O . SER A 1 92 ? 17.894 -3.447 -20.161 1.00 93.94 92 SER A O 1
ATOM 736 N N . GLN A 1 93 ? 16.132 -4.233 -19.029 1.00 94.69 93 GLN A N 1
ATOM 737 C CA . GLN A 1 93 ? 15.864 -2.986 -18.316 1.00 94.69 93 GLN A CA 1
ATOM 738 C C . GLN A 1 93 ? 15.668 -3.224 -16.824 1.00 94.69 93 GLN A C 1
ATOM 740 O O . GLN A 1 93 ? 15.340 -4.326 -16.381 1.00 94.69 93 GLN A O 1
ATOM 745 N N . ASP A 1 94 ? 15.793 -2.152 -16.054 1.00 96.88 94 ASP A N 1
ATOM 746 C CA . ASP A 1 94 ? 15.452 -2.167 -14.643 1.00 96.88 94 ASP A CA 1
ATOM 747 C C . ASP A 1 94 ? 13.967 -2.521 -14.455 1.00 96.88 94 ASP A C 1
ATOM 749 O O . ASP A 1 94 ? 13.073 -1.824 -14.952 1.00 96.88 94 ASP A O 1
ATOM 753 N N . PHE A 1 95 ? 13.694 -3.596 -13.712 1.00 97.00 95 PHE A N 1
ATOM 754 C CA . PHE A 1 95 ? 12.337 -4.087 -13.451 1.00 97.00 95 PHE A CA 1
ATOM 755 C C . PHE A 1 95 ? 11.422 -3.004 -12.856 1.00 97.00 95 PHE A C 1
ATOM 757 O O . PHE A 1 95 ? 10.211 -2.994 -13.100 1.00 97.00 95 PHE A O 1
ATOM 764 N N . ARG A 1 96 ? 12.005 -2.040 -12.122 1.00 98.06 96 ARG A N 1
ATOM 765 C CA . ARG A 1 96 ? 11.273 -0.931 -11.504 1.00 98.06 96 ARG A CA 1
ATOM 766 C C . ARG A 1 96 ? 10.568 -0.055 -12.532 1.00 98.06 96 ARG A C 1
ATOM 768 O O . ARG A 1 96 ? 9.587 0.579 -12.176 1.00 98.06 96 ARG A O 1
ATOM 775 N N . ARG A 1 97 ? 10.996 -0.036 -13.799 1.00 97.88 97 ARG A N 1
ATOM 776 C CA . ARG A 1 97 ? 10.305 0.718 -14.859 1.00 97.88 97 ARG A CA 1
ATOM 777 C C . ARG A 1 97 ? 8.872 0.232 -15.065 1.00 97.88 97 ARG A C 1
ATOM 779 O O . ARG A 1 97 ? 7.953 1.045 -15.091 1.00 97.88 97 ARG A O 1
ATOM 786 N N . ILE A 1 98 ? 8.686 -1.085 -15.176 1.00 98.38 98 ILE A N 1
ATOM 787 C CA . ILE A 1 98 ? 7.357 -1.690 -15.338 1.00 98.38 98 ILE A CA 1
ATOM 788 C C . ILE A 1 98 ? 6.598 -1.613 -14.015 1.00 98.38 98 ILE A C 1
ATOM 790 O O . ILE A 1 98 ? 5.453 -1.172 -13.991 1.00 98.38 98 ILE A O 1
ATOM 794 N N . LEU A 1 99 ? 7.254 -1.991 -12.915 1.00 98.75 99 LEU A N 1
ATOM 795 C CA . LEU A 1 99 ? 6.633 -2.025 -11.594 1.00 98.75 99 LEU A CA 1
ATOM 796 C C . LEU A 1 99 ? 6.094 -0.646 -11.184 1.00 98.75 99 LEU A C 1
ATOM 798 O O . LEU A 1 99 ? 4.913 -0.527 -10.870 1.00 98.75 99 LEU A O 1
ATOM 802 N N . PHE A 1 100 ? 6.925 0.401 -11.218 1.00 98.75 100 PHE A N 1
ATOM 803 C CA . PHE A 1 100 ? 6.534 1.744 -10.776 1.00 98.75 100 PHE A CA 1
ATOM 804 C C . PHE A 1 100 ? 5.404 2.311 -11.628 1.00 98.75 100 PHE A C 1
ATOM 806 O O . PHE A 1 100 ? 4.408 2.781 -11.081 1.00 98.75 100 PHE A O 1
ATOM 813 N N . SER A 1 101 ? 5.516 2.186 -12.955 1.00 98.62 101 SER A N 1
ATOM 814 C CA . SER A 1 101 ? 4.465 2.625 -13.875 1.00 98.62 101 SER A CA 1
ATOM 815 C C . SER A 1 101 ? 3.138 1.918 -13.592 1.00 98.62 101 SER A C 1
ATOM 817 O O . SER A 1 101 ? 2.093 2.565 -13.553 1.00 98.62 101 SER A O 1
ATOM 819 N N . GLN A 1 102 ? 3.168 0.601 -13.366 1.00 98.81 102 GLN A N 1
ATOM 820 C CA . GLN A 1 102 ? 1.955 -0.176 -13.124 1.00 98.81 102 GLN A CA 1
ATOM 821 C C . GLN A 1 102 ? 1.315 0.158 -11.770 1.00 98.81 102 GLN A C 1
ATOM 823 O O . GLN A 1 102 ? 0.090 0.251 -11.665 1.00 98.81 102 GLN A O 1
ATOM 828 N N . GLN A 1 103 ? 2.128 0.351 -10.731 1.00 98.88 103 GLN A N 1
ATOM 829 C CA . GLN A 1 103 ? 1.640 0.729 -9.409 1.00 98.88 103 GLN A CA 1
ATOM 830 C C . GLN A 1 103 ? 0.983 2.118 -9.427 1.00 98.88 103 GLN A C 1
ATOM 832 O O . GLN A 1 103 ? -0.115 2.289 -8.896 1.00 98.88 103 GLN A O 1
ATOM 837 N N . GLU A 1 104 ? 1.624 3.092 -10.080 1.00 98.88 104 GLU A N 1
ATOM 838 C CA . GLU A 1 104 ? 1.083 4.441 -10.281 1.00 98.88 104 GLU A CA 1
ATOM 839 C C . GLU A 1 104 ? -0.263 4.415 -11.013 1.00 98.88 104 GLU A C 1
ATOM 841 O O . GLU A 1 104 ? -1.193 5.119 -10.616 1.00 98.88 104 GLU A O 1
ATOM 846 N N . GLU A 1 105 ? -0.395 3.59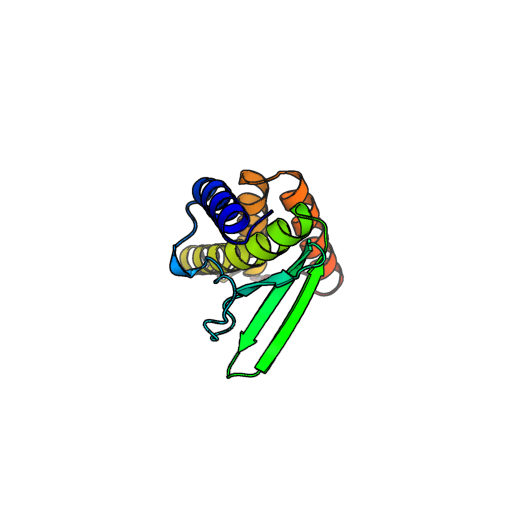1 -12.055 1.00 98.75 105 GLU A N 1
ATOM 847 C CA . GLU A 1 105 ? -1.652 3.436 -12.791 1.00 98.75 105 GLU A CA 1
ATOM 848 C C . GLU A 1 105 ? -2.767 2.856 -11.909 1.00 98.75 105 GLU A C 1
ATOM 850 O O . GLU A 1 105 ? -3.886 3.377 -11.908 1.00 98.75 105 GLU A O 1
ATOM 855 N N . PHE A 1 106 ? -2.484 1.808 -11.126 1.00 98.88 106 PHE A N 1
ATOM 856 C CA . PHE A 1 106 ? -3.486 1.238 -10.223 1.00 98.88 106 PHE A CA 1
ATOM 857 C C . PHE A 1 106 ? -3.963 2.254 -9.184 1.00 98.88 106 PHE A C 1
ATOM 859 O O . PHE A 1 106 ? -5.168 2.379 -8.967 1.00 98.88 106 PHE A O 1
ATOM 866 N N . LEU A 1 107 ? -3.050 3.019 -8.584 1.00 98.88 107 LEU A N 1
ATOM 867 C CA . LEU A 1 107 ? -3.432 4.082 -7.656 1.00 98.88 107 LEU A CA 1
ATOM 868 C C . LEU A 1 107 ? -4.246 5.175 -8.356 1.00 98.88 107 LEU A C 1
ATOM 870 O O . LEU A 1 107 ? -5.258 5.606 -7.811 1.00 98.88 107 LEU A O 1
ATOM 874 N N . GLY A 1 108 ? -3.884 5.562 -9.582 1.00 98.75 108 GLY A N 1
ATOM 875 C CA . GLY A 1 108 ? -4.596 6.586 -10.356 1.00 98.75 108 GLY A CA 1
ATOM 876 C C . GLY A 1 108 ? -6.029 6.209 -10.721 1.00 98.75 108 GLY A C 1
ATOM 877 O O . GLY A 1 108 ? -6.910 7.068 -10.739 1.00 98.75 108 GLY A O 1
ATOM 878 N N . ARG A 1 109 ? -6.292 4.914 -10.936 1.00 98.69 109 ARG A N 1
ATOM 879 C CA . ARG A 1 109 ? -7.651 4.383 -11.142 1.00 98.69 109 ARG A CA 1
ATOM 880 C C . ARG A 1 109 ? -8.538 4.502 -9.904 1.00 98.69 109 ARG A C 1
ATOM 882 O O . ARG A 1 109 ? -9.759 4.496 -10.046 1.00 98.69 109 ARG A O 1
ATOM 889 N N . ILE A 1 110 ? -7.941 4.586 -8.718 1.00 98.62 110 ILE A N 1
ATOM 890 C CA . ILE A 1 110 ? -8.657 4.786 -7.457 1.00 98.62 110 ILE A CA 1
ATOM 891 C C . ILE A 1 110 ? -8.770 6.282 -7.151 1.00 98.62 110 ILE A C 1
ATOM 893 O O . ILE A 1 110 ? -9.860 6.787 -6.892 1.00 98.62 110 ILE A O 1
ATOM 897 N N . ASN A 1 111 ? -7.642 6.992 -7.183 1.00 98.56 111 ASN A N 1
ATOM 898 C CA . ASN A 1 111 ? -7.541 8.411 -6.883 1.00 98.56 111 ASN A CA 1
ATOM 899 C C . ASN A 1 111 ? -6.319 9.012 -7.596 1.00 98.56 111 ASN A C 1
ATOM 901 O O . ASN A 1 111 ? -5.176 8.651 -7.315 1.00 98.56 111 ASN A O 1
ATOM 905 N N . ILE A 1 112 ? -6.551 9.990 -8.476 1.00 98.38 112 ILE A N 1
ATOM 906 C CA . ILE A 1 112 ? -5.483 10.649 -9.241 1.00 98.38 112 ILE A CA 1
ATOM 907 C C . ILE A 1 112 ? -4.423 11.308 -8.344 1.00 98.38 112 ILE A C 1
ATOM 909 O O . ILE A 1 112 ? -3.244 11.314 -8.684 1.00 98.38 112 ILE A O 1
ATOM 913 N N . ASN A 1 113 ? -4.805 11.799 -7.162 1.00 98.62 113 ASN A N 1
ATOM 914 C CA . ASN A 1 113 ? -3.849 12.396 -6.232 1.00 98.62 113 ASN A CA 1
ATOM 915 C C . ASN A 1 113 ? -2.891 11.341 -5.668 1.00 98.62 113 ASN A C 1
ATOM 917 O O . ASN A 1 113 ? -1.714 11.630 -5.480 1.00 98.62 113 ASN A O 1
ATOM 921 N N . TRP A 1 114 ? -3.357 10.109 -5.445 1.00 98.81 114 TRP A N 1
ATOM 922 C CA . TRP A 1 114 ? -2.500 9.020 -4.970 1.00 98.81 114 TRP A CA 1
ATOM 923 C C . TRP A 1 114 ? -1.494 8.575 -6.032 1.00 98.81 114 TRP A C 1
ATOM 925 O O . TRP A 1 114 ? -0.365 8.234 -5.685 1.00 98.81 114 TRP A O 1
ATOM 935 N N . GLN A 1 115 ? -1.861 8.636 -7.318 1.00 98.81 115 GLN A N 1
ATOM 936 C CA . GLN A 1 115 ? -0.908 8.431 -8.411 1.00 98.81 115 GLN A CA 1
ATOM 937 C C . GLN A 1 115 ? 0.225 9.458 -8.366 1.00 98.81 115 GLN A C 1
ATOM 939 O O . GLN A 1 115 ? 1.392 9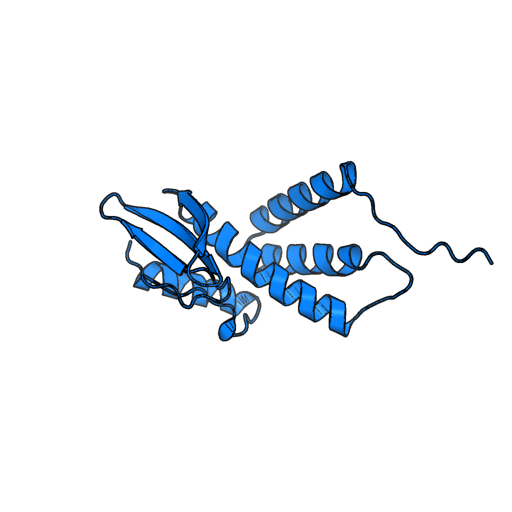.081 -8.443 1.00 98.81 115 GLN A O 1
ATOM 944 N N . GLU A 1 116 ? -0.101 10.743 -8.221 1.00 98.69 116 GLU A N 1
ATOM 945 C CA . GLU A 1 116 ? 0.910 11.805 -8.171 1.00 98.69 116 GLU A CA 1
ATOM 946 C C . GLU A 1 116 ? 1.784 11.718 -6.909 1.00 98.69 116 GLU A C 1
ATOM 948 O O . GLU A 1 116 ? 3.006 11.892 -6.987 1.00 98.69 116 GLU A O 1
ATOM 953 N N . THR A 1 117 ? 1.194 11.370 -5.758 1.00 98.62 117 THR A N 1
ATOM 954 C CA . THR A 1 117 ? 1.942 11.075 -4.526 1.00 98.62 117 THR A CA 1
ATOM 955 C C . THR A 1 117 ? 2.931 9.931 -4.752 1.00 98.62 117 THR A C 1
ATOM 957 O O . THR A 1 117 ? 4.130 10.106 -4.524 1.00 98.62 117 THR A O 1
ATOM 960 N N . LYS A 1 118 ? 2.475 8.793 -5.290 1.00 98.75 118 LYS A N 1
ATOM 961 C CA . LYS A 1 118 ? 3.337 7.630 -5.533 1.00 98.75 118 LYS A CA 1
ATOM 962 C C . LYS A 1 118 ? 4.429 7.919 -6.562 1.00 98.75 118 LYS A C 1
ATOM 964 O O . LYS A 1 118 ? 5.587 7.573 -6.337 1.00 98.75 118 LYS A O 1
ATOM 969 N N . ARG A 1 119 ? 4.105 8.623 -7.650 1.00 98.81 119 ARG A N 1
ATOM 970 C CA . ARG A 1 119 ? 5.094 9.057 -8.649 1.00 98.81 119 ARG A CA 1
ATOM 971 C C . ARG A 1 119 ? 6.182 9.924 -8.020 1.00 98.81 119 ARG A C 1
ATOM 973 O O . ARG A 1 119 ? 7.362 9.784 -8.340 1.00 98.81 119 ARG A O 1
ATOM 980 N N . THR A 1 120 ? 5.805 10.814 -7.106 1.00 98.69 120 THR A N 1
ATOM 981 C CA . THR A 1 120 ? 6.757 11.664 -6.377 1.00 98.69 120 THR A CA 1
ATOM 982 C C . THR A 1 120 ? 7.693 10.827 -5.501 1.00 98.69 120 THR A C 1
ATOM 984 O O . THR A 1 120 ? 8.907 11.044 -5.520 1.00 98.69 120 THR A O 1
ATOM 987 N N . GLU A 1 121 ? 7.164 9.829 -4.791 1.00 98.56 121 GLU A N 1
ATOM 988 C CA . GLU A 1 121 ? 7.957 8.886 -3.993 1.00 98.56 121 GLU A CA 1
ATOM 989 C C . GLU A 1 121 ? 8.914 8.050 -4.859 1.00 98.56 121 GLU A C 1
ATOM 991 O O . GLU A 1 121 ? 10.102 7.948 -4.543 1.00 98.56 121 GLU A O 1
ATOM 996 N N . HIS A 1 122 ? 8.441 7.511 -5.987 1.00 98.75 122 HIS A N 1
ATOM 997 C CA . HIS A 1 122 ? 9.278 6.790 -6.948 1.00 98.75 122 HIS A CA 1
ATOM 998 C C . HIS A 1 122 ? 10.398 7.668 -7.502 1.00 98.75 122 HIS A C 1
ATOM 1000 O O . HIS A 1 122 ? 11.560 7.260 -7.498 1.00 98.75 122 HIS A O 1
ATOM 1006 N N . ASN A 1 123 ? 10.087 8.897 -7.916 1.00 98.56 123 ASN A N 1
ATOM 1007 C CA . ASN A 1 123 ? 11.092 9.838 -8.398 1.00 98.56 123 ASN A CA 1
ATOM 1008 C C . ASN A 1 123 ? 12.147 10.125 -7.326 1.00 98.56 123 ASN A C 1
ATOM 1010 O O . ASN A 1 123 ? 13.339 10.133 -7.634 1.00 98.56 123 ASN A O 1
ATOM 1014 N N . LEU A 1 124 ? 11.744 10.284 -6.060 1.00 98.31 124 LEU A N 1
ATOM 1015 C CA . LEU A 1 124 ? 12.677 10.463 -4.949 1.00 98.31 124 LEU A CA 1
ATOM 1016 C C . LEU A 1 124 ? 13.601 9.250 -4.773 1.00 98.31 124 LEU A C 1
ATOM 1018 O O . LEU A 1 124 ? 14.805 9.433 -4.581 1.00 98.31 124 LEU A O 1
ATOM 1022 N N . ILE A 1 125 ? 13.081 8.025 -4.884 1.00 98.00 125 ILE A N 1
ATOM 1023 C CA . ILE A 1 125 ? 13.906 6.807 -4.880 1.00 98.00 125 ILE A CA 1
ATOM 1024 C C . ILE A 1 125 ? 14.908 6.851 -6.036 1.00 98.00 125 ILE A C 1
ATOM 1026 O O . ILE A 1 125 ? 16.098 6.627 -5.819 1.00 98.00 125 ILE A O 1
ATOM 1030 N N . LEU A 1 126 ? 14.459 7.201 -7.243 1.00 98.00 126 LEU A N 1
ATOM 1031 C CA . LEU A 1 126 ? 15.296 7.238 -8.444 1.00 98.00 126 LEU A CA 1
ATOM 1032 C C . LEU A 1 126 ? 16.354 8.344 -8.419 1.00 98.00 126 LEU A C 1
ATOM 1034 O O . LEU A 1 126 ? 17.408 8.170 -9.023 1.00 98.00 126 LEU A O 1
ATOM 1038 N N . THR A 1 127 ? 16.143 9.437 -7.677 1.00 97.75 127 THR A N 1
ATOM 1039 C CA . THR A 1 127 ? 17.205 10.442 -7.475 1.00 97.75 127 THR A CA 1
ATOM 1040 C C . THR A 1 127 ? 18.418 9.876 -6.735 1.00 97.75 127 THR A C 1
ATOM 1042 O O . THR A 1 127 ? 19.543 10.305 -6.980 1.00 97.75 127 THR A O 1
ATOM 1045 N N . LYS A 1 128 ? 18.200 8.904 -5.841 1.00 96.69 128 LYS A N 1
ATOM 1046 C CA . LYS A 1 128 ? 19.251 8.258 -5.037 1.00 96.69 128 LYS A CA 1
ATOM 1047 C C . LYS A 1 128 ? 19.723 6.944 -5.654 1.00 96.69 128 LYS A C 1
ATOM 1049 O O . LYS A 1 128 ? 20.887 6.580 -5.520 1.00 96.69 128 LYS A O 1
ATOM 1054 N N . HIS A 1 129 ? 18.814 6.247 -6.330 1.00 96.38 129 HIS A N 1
ATOM 1055 C CA . HIS A 1 129 ? 19.014 4.931 -6.923 1.00 96.38 129 HIS A CA 1
ATOM 1056 C C . HIS A 1 129 ? 18.449 4.913 -8.351 1.00 96.38 129 HIS A C 1
ATOM 1058 O O . HIS A 1 129 ? 17.379 4.327 -8.561 1.00 96.38 129 HIS A O 1
ATOM 1064 N N . PRO A 1 130 ? 19.130 5.551 -9.325 1.00 96.88 130 PRO A N 1
ATOM 1065 C CA . PRO A 1 130 ? 18.674 5.602 -10.712 1.00 96.88 130 PRO A CA 1
ATOM 1066 C C . PRO A 1 130 ? 18.419 4.212 -11.302 1.00 96.88 130 PRO A C 1
ATOM 1068 O O . PRO A 1 130 ? 18.912 3.202 -10.787 1.00 96.88 130 PRO A O 1
ATOM 1071 N N . PHE A 1 131 ? 17.647 4.152 -12.387 1.00 96.44 131 PHE A N 1
ATOM 1072 C CA . PHE A 1 131 ? 17.478 2.908 -13.136 1.00 96.44 131 PHE A CA 1
ATOM 1073 C C . PHE A 1 131 ? 18.824 2.390 -13.637 1.00 96.44 131 PHE A C 1
ATOM 1075 O O . PHE A 1 131 ? 19.668 3.166 -14.089 1.00 96.44 131 PHE A O 1
ATOM 1082 N N . THR A 1 132 ? 19.000 1.076 -13.564 1.00 92.38 132 THR A N 1
ATOM 1083 C CA . THR A 1 132 ? 20.151 0.386 -14.145 1.00 92.38 132 THR A CA 1
ATOM 1084 C C . THR A 1 132 ? 19.650 -0.522 -15.255 1.00 92.38 132 THR A C 1
ATOM 1086 O O . THR A 1 132 ? 19.161 -1.616 -14.993 1.00 92.38 132 THR A O 1
ATOM 1089 N N . ASP A 1 133 ? 19.741 -0.043 -16.491 1.00 91.19 133 ASP A N 1
ATOM 1090 C CA . ASP A 1 133 ? 19.415 -0.840 -17.671 1.00 91.19 133 ASP A CA 1
ATOM 1091 C C . ASP A 1 133 ? 20.689 -1.511 -18.201 1.00 91.19 133 ASP A C 1
ATOM 1093 O O . ASP A 1 133 ? 21.784 -0.943 -18.108 1.00 91.19 133 ASP A O 1
ATOM 1097 N N . GLU A 1 134 ? 20.566 -2.711 -18.770 1.00 79.50 134 GLU A N 1
ATOM 1098 C CA .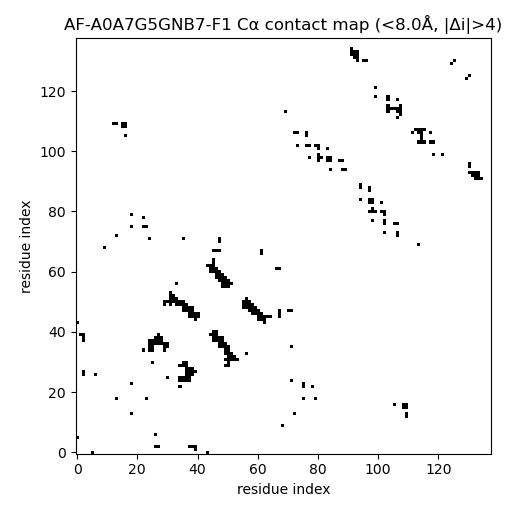 GLU A 1 134 ? 21.697 -3.335 -19.450 1.00 79.50 134 GLU A CA 1
ATOM 1099 C C . GLU A 1 134 ? 21.964 -2.576 -20.752 1.00 79.50 134 GLU A C 1
ATOM 1101 O O . GLU A 1 134 ? 21.178 -2.612 -21.701 1.00 79.50 134 GLU A O 1
ATOM 1106 N N . VAL A 1 135 ? 23.094 -1.872 -20.814 1.00 62.09 135 VAL A N 1
ATOM 1107 C CA . VAL A 1 135 ? 23.565 -1.290 -22.069 1.00 62.09 135 VAL A CA 1
ATOM 1108 C C . VAL A 1 135 ? 24.141 -2.434 -22.900 1.00 62.09 135 VAL A C 1
ATOM 1110 O O . VAL A 1 135 ? 25.279 -2.854 -22.684 1.00 62.09 135 VAL A O 1
ATOM 1113 N N . PHE A 1 136 ? 23.369 -2.963 -23.850 1.00 49.53 136 PHE A N 1
ATOM 1114 C CA . PHE A 1 136 ? 23.952 -3.773 -24.917 1.00 49.53 136 PHE A CA 1
ATOM 1115 C C . PHE A 1 136 ? 24.872 -2.863 -25.736 1.00 49.53 136 PHE A C 1
ATOM 1117 O O . PHE A 1 136 ? 24.414 -2.092 -26.578 1.00 49.53 136 PHE A O 1
ATOM 1124 N N . ASN A 1 137 ? 26.176 -2.930 -25.470 1.00 42.66 137 ASN A N 1
ATOM 1125 C CA . ASN A 1 137 ? 27.172 -2.433 -26.409 1.00 42.66 137 ASN A CA 1
ATOM 1126 C C . ASN A 1 137 ? 27.113 -3.347 -27.641 1.00 42.66 137 ASN A C 1
ATOM 1128 O O . ASN A 1 137 ? 27.553 -4.495 -27.577 1.00 42.66 137 ASN A O 1
ATOM 1132 N N . SER A 1 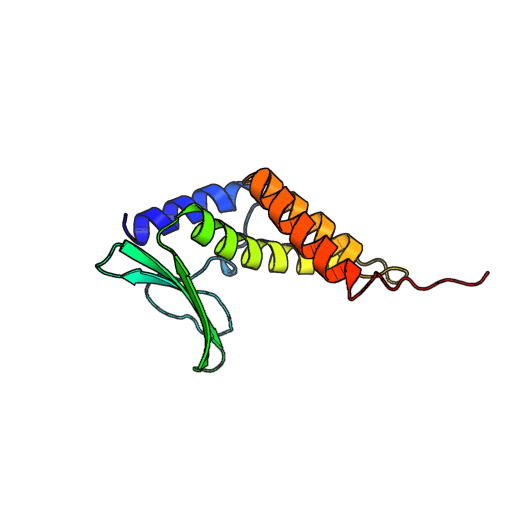138 ? 26.494 -2.848 -28.712 1.00 43.12 138 SER A N 1
ATOM 1133 C CA . SER A 1 138 ? 26.500 -3.443 -30.054 1.00 43.12 138 SER A CA 1
ATOM 1134 C C . SER A 1 138 ? 27.893 -3.448 -30.668 1.00 43.12 138 SER A C 1
ATOM 1136 O O . SER A 1 138 ? 28.552 -2.387 -30.549 1.00 43.12 138 SER A O 1
#

Mean predicted aligned error: 3.29 Å

Radius of gyration: 16.66 Å; Cα contacts (8 Å, |Δi|>4): 183; chains: 1; bounding box: 44×26×51 Å

Sequence (138 aa):
MTLSAIKEQIETLGGLINVPHHLYPTYGYSADGALPHIELDGSGTFHFVVVERGQELERRATTALDDLLYWIFDTITFSMACRFELDNRNHSQDFRRILFSQQEEFLGRININWQETKRTEHNLILTKHPFTDEVFNS

Foldseek 3Di:
DDQVVLVVVLVVLCVLLVQDPVQAADEPDHPAPQRWYWYADPVQKIWTWGHHPNDTPDIDIDNDSVVVSLVSLLSRLLVVLVVVLVVVPDQQWFSCVSSLVSSLVSLCSRPVVSSVVSVVVVVVVCVVVNIDGHPPPD

Secondary structure (DSSP, 8-state):
--HHHHHHHHHHHHHTTT--GGGSPEESS---TT--EEEE-TTS-EEEEEEETTEEEEEEEES-HHHHHHHHHHHHHHHHHHHHHHHT--TTS-THHHHHHHHHHHHHHH-HHHHHHHHHHHHHHHHHS---------

Nearest PDB structures (foldseek):
  2ffg-assembly1_B  TM=5.358E-01  e=5.776E-01  Bacillus subtilis
  4g6h-assembly1_A  TM=4.788E-01  e=3.824E+00  Saccharomyces cerevisiae S288C
  5yjw-assembly1_A-2  TM=4.784E-01  e=7.770E+00  Saccharomyces cerevisiae S288C
  6sb2-assembly1_D  TM=3.357E-01  e=4.304E+00  Homo sapiens
  6s6d-assembly1_C  TM=3.179E-01  e=8.745E+00  Homo sapiens

InterPro domains:
  IPR028952 Immunity protein 63 [PF15599] (44-121)